Protein 4G6X (pdb70)

Sequence (126 aa):
NARIHLTNVFVDDQAKAESFYTGKLGFLVKADVPVGADRWLTVVSPEAPDGTQLLLEPSSHAAVTPFKEALVADGIPAASSFAVDDIAAEYERLSALGVRFTQEPTDGPVVTAILDDTCGNLIQLQI

B-factor: mean 39.87, std 13.48, range [23.15, 117.39]

InterPro domains:
  IPR004360 Glyoxalase/fosfomycin resistance/dioxygenase domain [PF00903] (2-124)
  IPR029068 Glyoxalase/Bleomycin resistance protein/Dihydroxybiphenyl dioxygenase [G3DSA:3.10.180.10] (1-131)
  IPR029068 Glyoxalase/Bleomycin resistance protein/Dihydroxybiphenyl dioxygenase [SSF54593] (1-127)
  IPR037523 Vicinal oxygen chelate (VOC), core domain [PS51819] (2-127)

Solvent-accessible surface area: 7557 Å² total

Radius of gyration: 14.69 Å; Cα contacts (8 Å, |Δi|>4): 240; chains: 1; bounding box: 43×33×41 Å

Secondary structure (DSSP, 8-state):
-----EEEEEES-HHHHHHHHHHTT--EEEEEEEETTEEEEEEE-TT-TTS-EEEEEE--STTHHHHHHHHHHTT--SEE---S-HHHHHHHHHHTTPPEEEEEE-----EEEEE-SSS-EEE---

Nearest PDB structures (foldseek):
  4g6x-assembly1_A-2  TM=1.002E+00  e=5.999E-27  Catenulispora acidiphila DSM 44928
  5umq-assembly1_A  TM=7.995E-01  e=9.282E-10  Streptomyces sp. CB03234
  5uhj-assembly2_B-3  TM=8.016E-01  e=1.756E-09  Streptomyces sp. CB03234
  6qh4-assembly1_C  TM=3.687E-01  e=5.706E-05  Homo sapiens
  6qh4-assembly1_A  TM=3.672E-01  e=2.176E-04  Homo sapiens

Organism: Catenulispora acidiphila (strain DSM 44928 / JCM 14897 / NBRC 102108 / NRRL B-24433 / ID139908) (NCBI:txid479433)

CATH classification: 3.10.180.10

Structure (mmCIF, N/CA/C/O backbone):
data_4G6X
#
_entry.id   4G6X
#
_cell.length_a   61.969
_cell.length_b   61.969
_cell.length_c   77.842
_cell.angle_alpha   90.00
_cell.angle_beta   90.00
_cell.angle_gamma   90.00
#
_symmetry.space_group_name_H-M   'P 43 2 2'
#
loop_
_entity.id
_entity.type
_entity.pdbx_description
1 polymer 'Glyoxalase/bleomycin resistance protein/dioxygenase'
2 non-polymer GLYCEROL
3 water water
#
loop_
_atom_site.group_PDB
_atom_site.id
_atom_site.type_symbol
_atom_site.label_atom_id
_atom_site.label_alt_id
_atom_site.label_comp_id
_atom_site.label_asym_id
_atom_site.label_entity_id
_atom_site.label_seq_id
_atom_site.pdbx_PDB_ins_code
_atom_site.Cartn_x
_atom_site.Cartn_y
_atom_site.Cartn_z
_atom_site.occupancy
_atom_site.B_iso_or_equiv
_atom_site.auth_seq_id
_atom_site.auth_comp_id
_atom_site.auth_asym_id
_atom_site.auth_atom_id
_atom_site.pdbx_PDB_model_num
ATOM 1 N N . ASN A 1 23 ? 15.810 71.166 0.258 1.00 80.26 -1 ASN A N 1
ATOM 2 C CA . ASN A 1 23 ? 14.967 69.916 0.350 1.00 84.44 -1 ASN A CA 1
ATOM 3 C C . ASN A 1 23 ? 15.617 68.634 -0.245 1.00 73.54 -1 ASN A C 1
ATOM 4 O O . ASN A 1 23 ? 15.415 67.528 0.284 1.00 78.81 -1 ASN A O 1
ATOM 9 N N . ALA A 1 24 ? 16.357 68.800 -1.352 1.00 63.27 0 ALA A N 1
ATOM 10 C CA . ALA A 1 24 ? 17.004 67.676 -2.079 1.00 63.91 0 ALA A CA 1
ATOM 11 C C . ALA A 1 24 ? 17.919 66.886 -1.175 1.00 52.19 0 ALA A C 1
ATOM 12 O O . ALA A 1 24 ? 18.514 67.413 -0.244 1.00 50.21 0 ALA A O 1
ATOM 22 N N . ARG A 1 26 ? 21.243 65.108 0.058 1.00 39.23 2 ARG A N 1
ATOM 23 C CA . ARG A 1 26 ? 22.653 65.473 0.051 1.00 36.90 2 ARG A CA 1
ATOM 24 C C . ARG A 1 26 ? 23.542 64.264 0.251 1.00 33.68 2 ARG A C 1
ATOM 25 O O . ARG A 1 26 ? 23.215 63.385 1.020 1.00 34.73 2 ARG A O 1
ATOM 33 N N . ILE A 1 27 ? 24.674 64.277 -0.426 1.00 30.47 3 ILE A N 1
ATOM 34 C CA . ILE A 1 27 ? 25.724 63.264 -0.278 1.00 30.62 3 ILE A CA 1
ATOM 35 C C . ILE A 1 27 ? 26.674 63.638 0.866 1.00 32.91 3 ILE A C 1
ATOM 36 O O 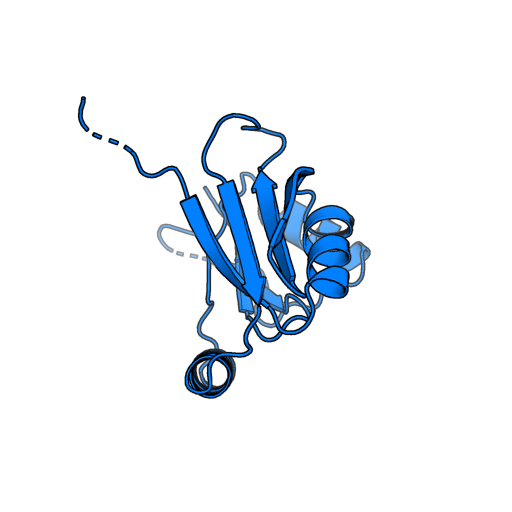. ILE A 1 27 ? 27.781 64.175 0.677 1.00 40.77 3 ILE A O 1
ATOM 41 N N . HIS A 1 28 ? 26.244 63.341 2.073 1.00 31.27 4 HIS A N 1
ATOM 42 C CA . HIS A 1 28 ? 26.849 63.843 3.299 1.00 33.04 4 HIS A CA 1
ATOM 43 C C . HIS A 1 28 ? 27.762 62.809 3.939 1.00 32.86 4 HIS A C 1
ATOM 44 O O . HIS A 1 28 ? 28.548 63.146 4.845 1.00 31.62 4 HIS A O 1
ATOM 51 N N . LEU A 1 29 ? 27.620 61.544 3.543 1.00 32.03 5 LEU A N 1
ATOM 52 C CA . LEU A 1 29 ? 28.352 60.479 4.186 1.00 31.08 5 LEU A CA 1
ATOM 53 C C . LEU A 1 29 ? 28.846 59.360 3.251 1.00 30.97 5 LEU A C 1
ATOM 54 O O . LEU A 1 29 ? 28.137 58.922 2.328 1.00 29.90 5 LEU A O 1
ATOM 59 N N . THR A 1 30 ? 30.048 58.900 3.526 1.00 29.89 6 THR A N 1
ATOM 60 C CA . THR A 1 30 ? 30.590 57.711 2.857 1.00 29.09 6 THR A CA 1
ATOM 61 C C . THR A 1 30 ? 31.246 56.870 3.928 1.00 29.62 6 THR A C 1
ATOM 62 O O . THR A 1 30 ? 31.313 57.289 5.080 1.00 29.56 6 THR A O 1
ATOM 66 N N . ASN A 1 31 ? 31.586 55.625 3.591 1.00 28.53 7 ASN A N 1
ATOM 67 C CA . ASN A 1 31 ? 32.079 54.687 4.620 1.00 32.15 7 ASN A CA 1
ATOM 68 C C . ASN A 1 31 ? 33.195 53.815 4.140 1.00 28.56 7 ASN A C 1
ATOM 69 O O . ASN A 1 31 ? 33.292 53.511 2.934 1.00 29.19 7 ASN A O 1
ATOM 74 N N . VAL A 1 32 ? 34.066 53.447 5.063 1.00 27.12 8 VAL A N 1
ATOM 75 C CA . VAL A 1 32 ? 34.988 52.335 4.854 1.00 25.92 8 VAL A CA 1
ATOM 76 C C . VAL A 1 32 ? 34.811 51.385 6.043 1.00 26.42 8 VAL A C 1
ATOM 77 O O . VAL A 1 32 ? 34.609 51.807 7.202 1.00 26.62 8 VAL A O 1
ATOM 81 N N . PHE A 1 33 ? 34.882 50.066 5.757 1.00 26.47 9 PHE A N 1
ATOM 82 C CA . PHE A 1 33 ? 34.838 49.066 6.772 1.00 24.84 9 PHE A CA 1
ATOM 83 C C . PHE A 1 33 ? 36.218 48.757 7.271 1.00 25.01 9 PHE A C 1
ATOM 84 O O . PHE A 1 33 ? 37.072 48.325 6.487 1.00 26.52 9 PHE A O 1
ATOM 92 N N . VAL A 1 34 ? 36.433 48.999 8.554 1.00 25.84 10 VAL A N 1
ATOM 93 C CA . VAL A 1 34 ? 37.773 48.826 9.163 1.00 24.75 10 VAL A CA 1
ATOM 94 C C . VAL A 1 34 ? 37.743 47.658 10.129 1.00 27.22 10 VAL A C 1
ATOM 95 O O . VAL A 1 34 ? 36.759 47.393 10.829 1.00 27.38 10 VAL A O 1
ATOM 99 N N . ASP A 1 35 ? 38.857 46.953 10.202 1.00 24.98 11 ASP A N 1
ATOM 100 C CA . ASP A 1 35 ? 38.942 45.855 11.139 1.00 28.59 11 ASP A CA 1
ATOM 101 C C . ASP A 1 35 ? 38.946 46.261 12.626 1.00 29.57 11 ASP A C 1
ATOM 102 O O . ASP A 1 35 ? 38.318 45.588 13.450 1.00 29.00 11 ASP A O 1
ATOM 107 N N . ASP A 1 36 ? 39.564 47.400 12.970 1.00 26.58 12 ASP A N 1
ATOM 108 C CA . ASP A 1 36 ? 39.781 47.816 14.356 1.00 26.54 12 ASP A CA 1
ATOM 109 C C . ASP A 1 36 ? 39.638 49.333 14.337 1.00 28.64 12 ASP A C 1
ATOM 110 O O . ASP A 1 36 ? 40.429 50.016 13.677 1.00 27.35 12 ASP A O 1
ATOM 115 N N . GLN A 1 37 ? 38.588 49.851 14.980 1.00 25.61 13 GLN A N 1
ATOM 116 C CA . GLN A 1 37 ? 38.369 51.331 14.926 1.00 25.10 13 GLN A CA 1
ATOM 117 C C . GLN A 1 37 ? 39.454 52.162 15.561 1.00 28.64 13 GLN A C 1
ATOM 118 O O . GLN A 1 37 ? 39.604 53.299 15.119 1.00 29.80 13 GLN A O 1
ATOM 124 N N . ALA A 1 38 ? 40.091 51.695 16.630 1.00 28.54 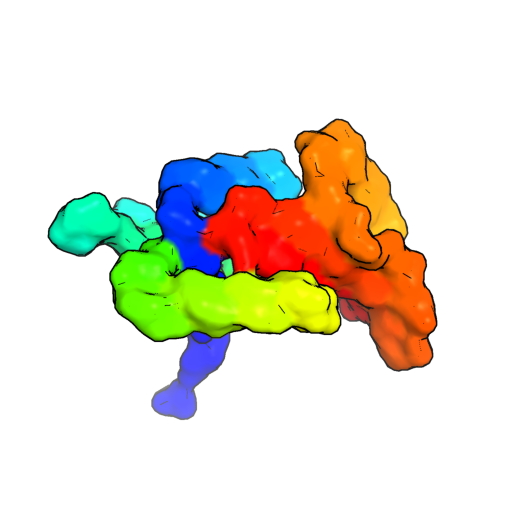14 ALA A N 1
ATOM 125 C CA . ALA A 1 38 ? 41.197 52.443 17.223 1.00 28.99 14 ALA A CA 1
ATOM 126 C C . ALA A 1 38 ? 42.373 52.546 16.273 1.00 29.00 14 ALA A C 1
ATOM 127 O O . ALA A 1 38 ? 43.001 53.604 16.117 1.00 27.87 14 ALA A O 1
ATOM 129 N N . LYS A 1 39 ? 42.741 51.430 15.635 1.00 29.66 15 LYS A N 1
ATOM 130 C CA . LYS A 1 39 ? 43.763 51.491 14.598 1.00 29.20 15 LYS A CA 1
ATOM 131 C C . LYS A 1 39 ? 43.379 52.463 13.468 1.00 30.26 15 LYS A C 1
ATOM 132 O O . LYS A 1 39 ? 44.206 53.285 12.988 1.00 28.16 15 LYS A O 1
ATOM 138 N N . ALA A 1 40 ? 42.116 52.390 13.046 1.00 27.04 16 ALA A N 1
ATOM 139 C CA . ALA A 1 40 ? 41.655 53.230 11.952 1.00 30.52 16 ALA A CA 1
ATOM 140 C C . ALA A 1 40 ? 41.716 54.717 12.337 1.00 27.20 16 ALA A C 1
ATOM 141 O O . ALA A 1 40 ? 42.145 55.539 11.500 1.00 26.37 16 ALA A O 1
ATOM 143 N N . GLU A 1 41 ? 41.276 55.031 13.549 1.00 29.32 17 GLU A N 1
ATOM 144 C CA . GLU A 1 41 ? 41.353 56.434 13.998 1.00 27.36 17 GLU A CA 1
ATOM 145 C C . GLU A 1 41 ? 42.792 56.946 13.895 1.00 29.97 17 GLU A C 1
ATOM 146 O O . GLU A 1 41 ? 43.049 58.037 13.352 1.00 32.36 17 GLU A O 1
ATOM 152 N N . SER A 1 42 ? 43.706 56.150 14.438 1.00 28.07 18 SER A N 1
ATOM 153 C CA . SER A 1 42 ? 45.144 56.472 14.431 1.00 33.20 18 SER A CA 1
ATOM 154 C C . SER A 1 42 ? 45.684 56.660 13.019 1.00 32.03 18 SER A C 1
ATOM 155 O O . SER A 1 42 ? 46.483 57.548 12.768 1.00 31.04 18 SER A O 1
ATOM 158 N N . PHE A 1 43 ? 45.354 55.752 12.099 1.00 28.29 19 PHE A N 1
ATOM 159 C CA . PHE A 1 43 ? 45.821 55.840 10.726 1.00 27.60 19 PHE A CA 1
ATOM 160 C C . PHE A 1 43 ? 45.223 56.985 9.894 1.00 27.45 19 PHE A C 1
ATOM 161 O O . PHE A 1 43 ? 45.925 57.742 9.227 1.00 30.70 19 PHE A O 1
ATOM 169 N N . TYR A 1 44 ? 43.895 57.106 9.954 1.00 26.81 20 TYR A N 1
ATOM 170 C CA . TYR A 1 44 ? 43.197 58.044 9.114 1.00 25.99 20 TYR A CA 1
ATOM 171 C C . TYR A 1 44 ? 43.477 59.460 9.559 1.00 29.37 20 TYR A C 1
ATOM 172 O O . TYR A 1 44 ? 43.563 60.315 8.708 1.00 30.89 20 TYR A O 1
ATOM 181 N N . THR A 1 45 ? 43.585 59.675 10.862 1.00 30.34 21 THR A N 1
ATOM 182 C CA . THR A 1 45 ? 43.957 61.002 11.387 1.00 32.51 21 THR A CA 1
ATOM 183 C C . THR A 1 45 ? 45.458 61.239 11.411 1.00 38.95 21 THR A C 1
ATOM 184 O O . THR A 1 45 ? 45.935 62.271 10.901 1.00 41.65 21 THR A O 1
ATOM 188 N N . GLY A 1 46 ? 46.218 60.286 11.943 1.00 36.12 22 GLY A N 1
ATOM 189 C CA . GLY A 1 46 ? 47.650 60.473 12.153 1.00 40.28 22 GLY A CA 1
ATOM 190 C C . GLY A 1 46 ? 48.505 60.460 10.913 1.00 37.08 22 GLY A C 1
ATOM 191 O O . GLY A 1 46 ? 49.528 61.180 10.805 1.00 40.15 22 GLY A O 1
ATOM 192 N N . LYS A 1 47 ? 48.126 59.641 9.956 1.00 32.59 23 LYS A N 1
ATOM 193 C CA . LYS A 1 47 ? 48.848 59.516 8.688 1.00 33.41 23 LYS A CA 1
ATOM 194 C C . LYS A 1 47 ? 48.157 60.296 7.579 1.00 36.99 23 LYS A C 1
ATOM 195 O O . LYS A 1 47 ? 48.739 61.243 7.034 1.00 37.90 23 LYS A O 1
ATOM 201 N N . LEU A 1 48 ? 46.890 60.000 7.292 1.00 31.69 24 LEU A N 1
ATOM 202 C CA . LEU A 1 48 ? 46.222 60.580 6.150 1.00 31.33 24 LEU A CA 1
ATOM 203 C C . LEU A 1 48 ? 45.832 62.062 6.355 1.00 32.34 24 LEU A C 1
ATOM 204 O O . LEU A 1 48 ? 45.617 62.779 5.381 1.00 37.73 24 LEU A O 1
ATOM 209 N N . GLY A 1 49 ? 45.737 62.497 7.599 1.00 33.27 25 GLY A N 1
ATOM 210 C CA . GLY A 1 49 ? 45.444 63.892 7.918 1.00 35.54 25 GLY A CA 1
ATOM 211 C C . GLY A 1 49 ? 43.992 64.293 8.078 1.00 32.95 25 GLY A C 1
ATOM 212 O O . GLY A 1 49 ? 43.669 65.504 8.199 1.00 31.97 25 GLY A O 1
ATOM 213 N N . PHE A 1 50 ? 43.088 63.329 8.062 1.00 31.26 26 PHE A N 1
ATOM 214 C CA . PHE A 1 50 ? 41.715 63.621 8.442 1.00 30.16 26 PHE A CA 1
ATOM 215 C C . PHE A 1 50 ? 41.564 64.046 9.912 1.00 30.47 26 PHE A C 1
ATOM 216 O O . PHE A 1 50 ? 42.409 63.772 10.768 1.00 33.35 26 PHE A O 1
ATOM 224 N N . LEU A 1 51 ? 40.487 64.762 10.185 1.00 29.92 27 LEU A N 1
ATOM 225 C CA . LEU A 1 51 ? 40.165 65.211 11.540 1.00 33.00 27 LEU A CA 1
ATOM 226 C C . LEU A 1 51 ? 38.955 64.449 12.053 1.00 30.65 27 LEU A C 1
ATOM 227 O O . LEU A 1 51 ? 37.978 64.233 11.303 1.00 31.88 27 LEU A O 1
ATOM 232 N N . VAL A 1 52 ? 38.960 64.117 13.336 1.00 32.09 28 VAL A N 1
ATOM 233 C CA . VAL A 1 52 ? 37.739 63.486 13.915 1.00 32.55 28 VAL A CA 1
ATOM 234 C C . VAL A 1 52 ? 36.581 64.495 13.952 1.00 30.56 28 VAL A C 1
ATOM 235 O O . VAL A 1 52 ? 36.779 65.663 14.334 1.00 31.35 28 VAL A O 1
ATOM 239 N N . LYS A 1 53 ? 35.415 64.105 13.440 1.00 30.45 29 LYS A N 1
ATOM 240 C CA . LYS A 1 53 ? 34.229 64.922 13.431 1.00 31.75 29 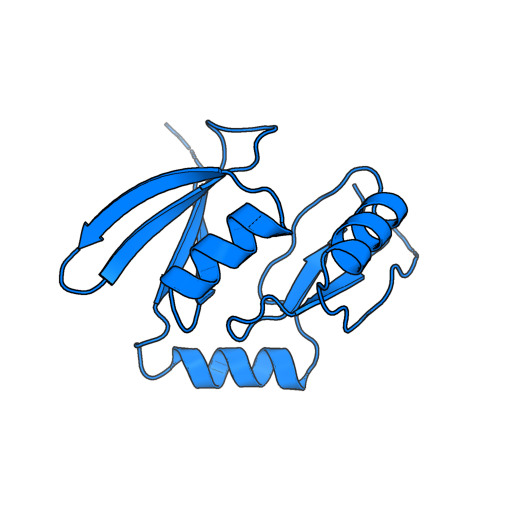LYS A CA 1
ATOM 241 C C . LYS A 1 53 ? 33.271 64.473 14.523 1.00 33.46 29 LYS A C 1
ATOM 242 O O . LYS A 1 53 ? 32.876 65.236 15.368 1.00 34.59 29 LYS A O 1
ATOM 248 N N . ALA A 1 54 ? 32.924 63.209 14.532 1.00 30.99 30 ALA A N 1
ATOM 249 C CA . ALA A 1 54 ? 32.082 62.661 15.556 1.00 27.72 30 ALA A CA 1
ATOM 250 C C . ALA A 1 54 ? 32.702 61.331 16.074 1.00 27.44 30 ALA A C 1
ATOM 251 O O . ALA A 1 54 ? 33.193 60.481 15.289 1.00 30.67 30 ALA A O 1
ATOM 253 N N . ASP A 1 55 ? 32.628 61.182 17.390 1.00 29.01 31 ASP A N 1
ATOM 254 C CA . ASP A 1 55 ? 33.001 59.932 18.062 1.00 28.35 31 ASP A CA 1
ATOM 255 C C . ASP A 1 55 ? 32.046 59.680 19.192 1.00 31.03 31 ASP A C 1
ATOM 256 O O . ASP A 1 55 ? 32.134 60.307 20.235 1.00 30.74 31 ASP A O 1
ATOM 261 N N . VAL A 1 56 ? 31.082 58.765 18.986 1.00 30.94 32 VAL A N 1
ATOM 262 C CA . VAL A 1 56 ? 29.990 58.583 19.917 1.00 38.11 32 VAL A CA 1
ATOM 263 C C . VAL A 1 56 ? 29.837 57.093 20.170 1.00 34.32 32 VAL A C 1
ATOM 264 O O . VAL A 1 56 ? 29.866 56.324 19.228 1.00 35.43 32 VAL A O 1
ATOM 268 N N . PRO A 1 57 ? 29.660 56.678 21.421 1.00 38.87 33 PRO A N 1
ATOM 269 C CA . PRO A 1 57 ? 29.526 55.221 21.604 1.00 45.69 33 PRO A CA 1
ATOM 270 C C . PRO A 1 57 ? 28.175 54.733 21.155 1.00 47.32 33 PRO A C 1
ATOM 271 O O . PRO A 1 57 ? 27.176 55.425 21.304 1.00 49.40 33 PRO A O 1
ATOM 275 N N . VAL A 1 58 ? 28.161 53.567 20.534 1.00 50.76 34 VAL A N 1
ATOM 276 C CA . VAL A 1 58 ? 26.893 52.956 20.212 1.00 61.32 34 VAL A CA 1
ATOM 277 C C . VAL A 1 58 ? 27.118 51.444 20.388 1.00 54.63 34 VAL A C 1
ATOM 278 O O . VAL A 1 58 ? 27.909 50.788 19.657 1.00 54.59 34 VAL A O 1
ATOM 282 N N . GLY A 1 59 ? 26.495 50.951 21.458 1.00 57.70 35 GLY A N 1
ATOM 283 C CA . GLY A 1 59 ? 26.878 49.685 22.097 1.00 60.78 35 GLY A CA 1
ATOM 284 C C . GLY A 1 59 ? 28.381 49.571 22.296 1.00 58.35 35 GLY A C 1
ATOM 285 O O . GLY A 1 59 ? 29.009 50.478 22.839 1.00 64.56 35 GLY A O 1
ATOM 286 N N . ALA A 1 60 ? 28.969 48.480 21.814 1.00 55.90 36 ALA A N 1
ATOM 287 C CA . ALA A 1 60 ? 30.390 48.179 22.064 1.00 53.50 36 ALA A CA 1
ATOM 288 C C . ALA A 1 60 ? 31.294 48.816 21.036 1.00 48.89 36 ALA A C 1
ATOM 289 O O . ALA A 1 60 ? 32.528 48.766 21.175 1.00 50.76 36 ALA A O 1
ATOM 291 N N . ASP A 1 61 ? 30.699 49.388 19.989 1.00 44.20 37 ASP A N 1
ATOM 292 C CA . ASP A 1 61 ? 31.508 50.095 18.985 1.00 43.79 37 ASP A CA 1
ATOM 293 C C . ASP A 1 61 ? 31.157 51.587 19.042 1.00 40.04 37 ASP A C 1
ATOM 294 O O . ASP A 1 61 ? 30.434 52.061 19.941 1.00 44.94 37 ASP A O 1
ATOM 299 N N . ARG A 1 62 ? 31.769 52.300 18.116 1.00 42.43 38 ARG A N 1
ATOM 300 C CA . ARG A 1 62 ? 31.580 53.704 18.001 1.00 35.05 38 ARG A CA 1
ATOM 301 C C . ARG A 1 62 ? 31.026 54.081 16.683 1.00 32.39 38 ARG A C 1
ATOM 302 O O . ARG A 1 62 ? 31.393 53.521 15.645 1.00 31.59 38 ARG A O 1
ATOM 310 N N . TRP A 1 63 ? 30.233 55.176 16.696 1.00 28.77 39 TRP A N 1
ATOM 311 C CA . TRP A 1 63 ? 30.000 55.933 15.499 1.00 28.97 39 TRP A CA 1
ATOM 312 C C . TRP A 1 63 ? 31.134 56.898 15.413 1.00 31.09 39 TRP A C 1
ATOM 313 O O . TRP A 1 63 ? 31.223 57.796 16.207 1.00 33.37 39 TRP A O 1
ATOM 324 N N . LEU A 1 64 ? 32.016 56.670 14.452 1.00 27.64 40 LEU A N 1
ATOM 325 C CA . LEU A 1 64 ? 33.250 57.440 14.298 1.00 28.10 40 LEU A CA 1
ATOM 326 C C . LEU A 1 64 ? 33.352 57.962 12.884 1.00 27.60 40 LEU A C 1
ATOM 327 O O . LEU A 1 64 ? 33.510 57.164 11.909 1.00 29.01 40 LEU A O 1
ATOM 332 N N . THR A 1 65 ? 33.304 59.290 12.725 1.00 27.24 41 THR A N 1
ATOM 333 C CA . THR A 1 65 ? 33.464 59.853 11.424 1.00 25.64 41 THR A CA 1
ATOM 334 C C . THR A 1 65 ? 34.644 60.808 11.445 1.00 26.79 41 THR A C 1
ATOM 335 O O . THR A 1 65 ? 34.948 61.399 12.471 1.00 30.08 41 THR A O 1
ATOM 339 N N . VAL A 1 66 ? 35.249 60.957 10.276 1.00 27.15 42 VAL A N 1
ATOM 340 C CA . VAL A 1 66 ? 36.293 61.967 10.041 1.00 29.32 42 VAL A CA 1
ATOM 341 C C . VAL A 1 66 ? 35.974 62.863 8.845 1.00 28.90 42 VAL A C 1
ATOM 342 O O . VAL A 1 66 ? 35.133 62.560 8.007 1.00 29.69 42 VAL A O 1
ATOM 346 N N . VAL A 1 67 ? 36.639 64.027 8.766 1.00 30.58 43 VAL A N 1
ATOM 347 C CA . VAL A 1 67 ? 36.414 64.965 7.691 1.00 30.35 43 VAL A CA 1
ATOM 348 C C . VAL A 1 67 ? 37.772 65.481 7.228 1.00 31.36 43 VAL A C 1
ATOM 349 O O . VAL A 1 67 ? 38.765 65.390 7.977 1.00 31.21 43 VAL A O 1
ATOM 353 N N . SER A 1 68 ? 37.809 65.994 6.008 1.00 32.87 44 SER A N 1
ATOM 354 C CA . SER A 1 68 ? 39.006 66.662 5.488 1.00 35.03 44 SER A CA 1
ATOM 355 C C . SER A 1 68 ? 39.145 68.017 6.177 1.00 37.06 44 SER A C 1
ATOM 356 O O . SER A 1 68 ? 38.140 68.706 6.412 1.00 40.93 44 SER A O 1
ATOM 359 N N . PRO A 1 69 ? 40.387 68.400 6.512 1.00 40.12 45 PRO A N 1
ATOM 360 C CA . PRO A 1 69 ? 40.604 69.745 7.076 1.00 49.76 45 PRO A CA 1
ATOM 361 C C . PRO A 1 69 ? 40.159 70.836 6.118 1.00 48.83 45 PRO A C 1
ATOM 362 O O . PRO A 1 69 ? 39.721 71.899 6.557 1.00 53.01 45 PRO A O 1
ATOM 366 N N . GLU A 1 70 ? 40.254 70.581 4.817 1.00 52.00 46 GLU A N 1
ATOM 367 C CA . GLU A 1 70 ? 39.821 71.588 3.809 1.00 57.52 46 GLU A CA 1
ATOM 368 C C . GLU A 1 70 ? 38.303 71.798 3.866 1.00 54.42 46 GLU A C 1
ATOM 369 O O . GLU A 1 70 ? 37.798 72.863 3.468 1.00 51.96 46 GLU A O 1
ATOM 375 N N . ALA A 1 71 ? 37.566 70.784 4.346 1.00 43.32 47 ALA A N 1
ATOM 376 C CA . ALA A 1 71 ? 36.101 70.821 4.362 1.00 40.86 47 ALA A CA 1
ATOM 377 C C . ALA A 1 71 ? 35.484 70.207 5.620 1.00 40.87 47 ALA A C 1
ATOM 378 O O . ALA A 1 71 ? 34.844 69.148 5.533 1.00 36.85 47 ALA A O 1
ATOM 380 N N . PRO A 1 72 ? 35.677 70.846 6.778 1.00 41.19 48 PRO A N 1
ATOM 381 C CA . PRO A 1 72 ? 35.223 70.294 8.055 1.00 42.08 48 PRO A CA 1
ATOM 382 C C . PRO A 1 72 ? 33.724 70.160 8.188 1.00 43.24 48 PRO A C 1
ATOM 383 O O . PRO A 1 72 ? 33.259 69.327 8.952 1.00 40.98 48 PRO A O 1
ATOM 387 N N . ASP A 1 73 ? 32.951 70.933 7.429 1.00 38.51 49 ASP A N 1
ATOM 388 C CA . ASP A 1 73 ? 31.517 70.814 7.475 1.00 43.12 49 ASP A CA 1
ATOM 389 C C . ASP A 1 73 ? 31.004 70.135 6.228 1.00 45.35 49 ASP A C 1
ATOM 390 O O . ASP A 1 73 ? 29.813 70.174 5.967 1.00 43.95 49 ASP A O 1
ATOM 395 N N . GLY A 1 74 ? 31.879 69.465 5.466 1.00 42.40 50 GLY A N 1
ATOM 396 C CA . GLY A 1 74 ? 31.454 68.774 4.263 1.00 41.20 50 GLY A CA 1
ATOM 397 C C . GLY A 1 74 ? 31.209 67.291 4.535 1.00 36.37 50 GLY A C 1
ATOM 398 O O . GLY A 1 74 ? 30.824 66.915 5.628 1.00 34.92 50 GLY A O 1
ATOM 399 N N . THR A 1 75 ? 31.439 66.473 3.516 1.00 35.89 51 THR A N 1
ATOM 400 C CA . THR A 1 75 ? 3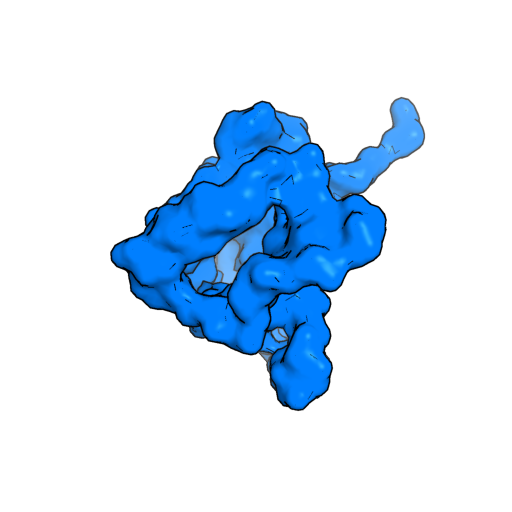1.133 65.060 3.570 1.00 33.32 51 THR A CA 1
ATOM 401 C C . THR A 1 75 ? 31.974 64.430 4.642 1.00 32.47 51 THR A C 1
ATOM 402 O O . THR A 1 75 ? 33.129 64.814 4.812 1.00 30.05 51 THR A O 1
ATOM 406 N N . GLN A 1 76 ? 31.376 63.497 5.376 1.00 29.75 52 GLN A N 1
ATOM 407 C CA . GLN A 1 76 ? 32.037 62.769 6.447 1.00 29.26 52 GLN A CA 1
ATOM 408 C C . GLN A 1 76 ? 32.326 61.331 5.997 1.00 28.22 52 GLN A C 1
ATOM 409 O O . GLN A 1 76 ? 31.612 60.807 5.157 1.00 29.37 52 GLN A O 1
ATOM 415 N N . LEU A 1 77 ? 33.439 60.786 6.466 1.00 27.77 53 LEU A N 1
ATOM 416 C CA . LEU A 1 77 ? 33.809 59.385 6.257 1.00 26.48 53 LEU A CA 1
ATOM 417 C C . LEU A 1 77 ? 33.616 58.634 7.563 1.00 25.13 53 LEU A C 1
ATOM 418 O O . LEU A 1 77 ? 34.277 58.880 8.597 1.00 25.44 53 LEU A O 1
ATOM 423 N N . LEU A 1 78 ? 32.780 57.577 7.501 1.00 27.05 54 LEU A N 1
ATOM 424 C CA . LEU A 1 78 ? 32.478 56.740 8.638 1.00 25.66 54 LEU A CA 1
ATOM 425 C C . LEU A 1 78 ? 33.460 55.575 8.618 1.00 25.12 54 LEU A C 1
ATOM 426 O O . LEU A 1 78 ? 33.610 54.965 7.564 1.00 25.80 54 LEU A O 1
ATOM 431 N N . LEU A 1 79 ? 34.148 55.372 9.729 1.00 24.74 55 LEU A N 1
ATOM 432 C CA . LEU A 1 79 ? 35.118 54.298 9.898 1.00 24.49 55 LEU A CA 1
ATOM 433 C C . LEU A 1 79 ? 34.405 53.205 10.654 1.00 27.97 55 LEU A C 1
ATOM 434 O O . LEU A 1 79 ? 34.360 53.205 11.878 1.00 30.58 55 LEU A O 1
ATOM 439 N N . GLU A 1 80 ? 33.730 52.319 9.922 1.00 27.03 56 GLU A N 1
ATOM 440 C CA . GLU A 1 80 ? 32.803 51.414 10.623 1.00 26.22 56 GLU A CA 1
ATOM 441 C C . GLU A 1 80 ? 33.298 49.999 10.788 1.00 27.26 56 GLU A C 1
ATOM 442 O O . GLU A 1 80 ? 34.126 49.559 9.990 1.00 26.49 56 GLU A O 1
ATOM 448 N N . PRO A 1 81 ? 32.835 49.324 11.850 1.00 29.28 57 PRO A N 1
ATOM 449 C CA . PRO A 1 81 ? 33.333 47.978 12.130 1.00 29.94 57 PRO A CA 1
ATOM 450 C C . PRO A 1 81 ? 33.017 46.992 11.022 1.00 28.60 57 PRO A C 1
ATOM 451 O O . PRO A 1 81 ? 32.049 47.148 10.256 1.00 30.58 57 PRO A O 1
ATOM 455 N N . SER A 1 82 ? 33.832 45.948 10.951 1.00 28.71 58 SER A N 1
ATOM 456 C CA . SER A 1 82 ? 33.703 44.881 9.931 1.00 27.82 58 SER A CA 1
ATOM 457 C C . SER A 1 82 ? 33.158 43.599 10.532 1.00 33.02 58 SER A C 1
ATOM 458 O O . SER A 1 82 ? 33.514 42.539 10.058 1.00 32.15 58 SER A O 1
ATOM 461 N N . SER A 1 83 ? 32.294 43.684 11.533 1.00 32.00 59 SER A N 1
ATOM 462 C CA . SER A 1 83 ? 31.888 42.491 12.279 1.00 35.24 59 SER A CA 1
ATOM 463 C C . SER A 1 83 ? 30.791 41.723 11.586 1.00 35.05 59 SER A C 1
ATOM 464 O O . SER A 1 83 ? 30.681 40.510 11.842 1.00 34.14 59 SER A O 1
ATOM 467 N N . HIS A 1 84 ? 30.027 42.335 10.691 1.00 33.99 60 HIS A N 1
ATOM 468 C CA . HIS A 1 84 ? 29.041 41.592 9.917 1.00 32.14 60 HIS A CA 1
ATOM 469 C C . HIS A 1 84 ? 29.689 40.525 9.098 1.00 31.82 60 HIS A C 1
ATOM 470 O O . HIS A 1 84 ? 30.683 40.770 8.473 1.00 28.80 60 HIS A O 1
ATOM 477 N N . ALA A 1 85 ? 29.131 39.319 9.089 1.00 29.32 61 ALA A N 1
ATOM 478 C CA . ALA A 1 85 ? 29.789 38.144 8.469 1.00 31.96 61 ALA A CA 1
ATOM 479 C C . ALA A 1 85 ? 30.164 38.288 6.997 1.00 33.01 61 ALA A C 1
ATOM 480 O O . ALA A 1 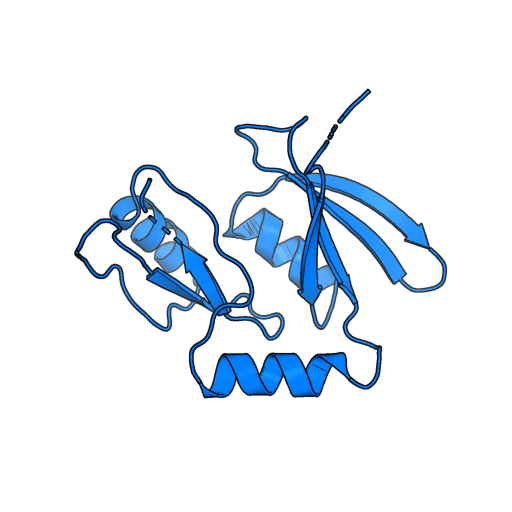85 ? 31.161 37.738 6.547 1.00 33.94 61 ALA A O 1
ATOM 482 N N . ALA A 1 86 ? 29.431 39.121 6.250 1.00 31.88 62 ALA A N 1
ATOM 483 C CA . ALA A 1 86 ? 29.721 39.293 4.831 1.00 30.68 62 ALA A CA 1
ATOM 484 C C . ALA A 1 86 ? 30.814 40.306 4.482 1.00 27.79 62 ALA A C 1
ATOM 485 O O . ALA A 1 86 ? 31.323 40.313 3.377 1.00 28.55 62 ALA A O 1
ATOM 487 N N . VAL A 1 87 ? 31.187 41.105 5.462 1.00 28.86 63 VAL A N 1
ATOM 488 C CA . VAL A 1 87 ? 32.114 42.218 5.238 1.00 24.80 63 VAL A CA 1
ATOM 489 C C . VAL A 1 87 ? 33.548 41.778 4.952 1.00 25.22 63 VAL A C 1
ATOM 490 O O . VAL A 1 87 ? 34.098 42.133 3.920 1.00 27.71 63 VAL A O 1
ATOM 494 N N . THR A 1 88 ? 34.134 41.022 5.848 1.00 25.50 64 THR A N 1
ATOM 495 C CA . THR A 1 88 ? 35.568 40.721 5.658 1.00 27.72 64 THR A CA 1
ATOM 496 C C . THR A 1 88 ? 35.828 39.922 4.356 1.00 28.83 64 THR A C 1
ATOM 497 O O . THR A 1 88 ? 36.766 40.175 3.632 1.00 28.78 64 THR A O 1
ATOM 501 N N . PRO A 1 89 ? 34.961 38.935 4.034 1.00 29.39 65 PRO A N 1
ATOM 502 C CA . PRO A 1 89 ? 35.156 38.250 2.742 1.00 31.54 65 PRO A CA 1
ATOM 503 C C . PRO A 1 89 ? 35.139 39.160 1.528 1.00 29.77 65 PRO A C 1
ATOM 504 O O . PRO A 1 89 ? 35.925 38.992 0.592 1.00 27.39 65 PRO A O 1
ATOM 508 N N . PHE A 1 90 ? 34.252 40.149 1.557 1.00 28.86 66 PHE A N 1
ATOM 509 C CA . PHE A 1 90 ? 34.169 41.159 0.513 1.00 28.40 66 PHE A CA 1
ATOM 510 C C . PHE A 1 90 ? 35.445 42.009 0.446 1.00 28.39 66 PHE A C 1
ATOM 511 O O . PHE A 1 90 ? 36.062 42.139 -0.611 1.00 28.84 66 PHE A O 1
ATOM 519 N N . LYS A 1 91 ? 35.892 42.506 1.589 1.00 25.34 67 LYS A N 1
ATOM 520 C CA . LYS A 1 91 ? 37.129 43.286 1.650 1.00 26.52 67 LYS A CA 1
ATOM 521 C C . LYS A 1 91 ? 38.287 42.496 1.112 1.00 27.47 67 LYS A C 1
ATOM 522 O O . LYS A 1 91 ? 39.079 42.996 0.331 1.00 29.97 67 LYS A O 1
ATOM 528 N N . GLU A 1 92 ? 38.377 41.265 1.542 1.00 28.04 68 GLU A N 1
ATOM 529 C CA . GLU A 1 92 ? 39.502 40.418 1.105 1.00 30.26 68 GLU A CA 1
ATOM 530 C C . GLU A 1 92 ? 39.510 40.212 -0.395 1.00 31.08 68 GLU A C 1
ATOM 531 O O . GLU A 1 92 ? 40.581 40.126 -1.013 1.00 30.43 68 GLU A O 1
ATOM 537 N N . ALA A 1 93 ? 38.329 40.049 -0.967 1.00 28.37 69 ALA A N 1
ATOM 538 C CA . ALA A 1 93 ? 38.216 39.897 -2.394 1.00 27.98 69 ALA A CA 1
ATOM 539 C C . ALA A 1 93 ? 38.663 41.116 -3.170 1.00 28.33 69 ALA A C 1
ATOM 540 O O . ALA A 1 93 ? 39.278 40.992 -4.208 1.00 33.61 69 ALA A O 1
ATOM 542 N N . LEU A 1 94 ? 38.342 42.294 -2.658 1.00 30.37 70 LEU A N 1
ATOM 543 C CA . LEU A 1 94 ? 38.746 43.518 -3.302 1.00 30.19 70 LEU A CA 1
ATOM 544 C C . LEU A 1 94 ? 40.267 43.620 -3.258 1.00 31.59 70 LEU A C 1
ATOM 545 O O . LEU A 1 94 ? 40.929 43.892 -4.285 1.00 31.26 70 LEU A O 1
ATOM 550 N N . VAL A 1 95 ? 40.832 43.402 -2.068 1.00 27.76 71 VAL A N 1
ATOM 551 C CA . VAL A 1 95 ? 42.296 43.561 -1.929 1.00 28.58 71 VAL A CA 1
ATOM 552 C C . VAL A 1 95 ? 43.030 42.568 -2.832 1.00 31.45 71 VAL A C 1
ATOM 553 O O . VAL A 1 95 ? 44.065 42.911 -3.449 1.00 32.77 71 VAL A O 1
ATOM 557 N N . ALA A 1 96 ? 42.509 41.339 -2.912 1.00 33.03 72 ALA A N 1
ATOM 558 C CA . ALA A 1 96 ? 43.165 40.273 -3.723 1.00 34.30 72 ALA A CA 1
ATOM 559 C C . ALA A 1 96 ? 43.252 40.689 -5.183 1.00 37.93 72 ALA A C 1
ATOM 560 O O . ALA A 1 96 ? 44.205 40.327 -5.848 1.00 35.36 72 ALA A O 1
ATOM 562 N N . ASP A 1 97 ? 42.300 41.499 -5.670 1.00 32.53 73 ASP A N 1
ATOM 563 C CA . ASP A 1 97 ? 42.307 41.946 -7.055 1.00 35.78 73 ASP A CA 1
ATOM 564 C C . ASP A 1 97 ? 42.827 43.380 -7.199 1.00 35.80 73 ASP A C 1
ATOM 565 O O . ASP A 1 97 ? 42.744 43.947 -8.291 1.00 37.90 73 ASP A O 1
ATOM 570 N N . GLY A 1 98 ? 43.381 43.970 -6.137 1.00 34.31 74 GLY A N 1
ATOM 571 C CA . GLY A 1 98 ? 43.946 45.327 -6.220 1.00 35.72 74 GLY A CA 1
ATOM 572 C C . GLY A 1 98 ? 42.929 46.427 -6.315 1.00 35.74 74 GLY A C 1
ATOM 573 O O . GLY A 1 98 ? 43.210 47.524 -6.800 1.00 34.65 74 GLY A O 1
ATOM 574 N N . ILE A 1 99 ? 41.709 46.127 -5.919 1.00 32.46 75 ILE A N 1
ATOM 575 C CA . ILE A 1 99 ? 40.618 47.059 -6.063 1.00 31.94 75 ILE A CA 1
ATOM 576 C C . ILE A 1 99 ? 40.421 47.904 -4.795 1.00 29.59 75 ILE A C 1
ATOM 577 O O . ILE A 1 99 ? 40.254 47.382 -3.713 1.00 28.65 75 ILE A O 1
ATOM 582 N N . PRO A 1 100 ? 40.508 49.212 -4.924 1.00 31.94 76 PRO A N 1
ATOM 583 C CA . PRO A 1 100 ? 40.340 50.102 -3.755 1.00 28.47 76 PRO A CA 1
ATOM 584 C C . PRO A 1 100 ? 38.895 50.219 -3.278 1.00 26.84 76 PRO A C 1
ATOM 585 O O . PRO A 1 100 ? 37.966 50.182 -4.075 1.00 31.43 76 PRO A O 1
ATOM 589 N N . ALA A 1 101 ? 38.740 50.277 -1.970 1.00 26.84 77 ALA A N 1
ATOM 590 C CA . ALA A 1 101 ? 37.458 50.400 -1.324 1.00 27.53 77 ALA A CA 1
ATOM 591 C C . ALA A 1 101 ? 36.936 51.801 -1.366 1.00 31.20 77 ALA A C 1
ATOM 592 O O . ALA A 1 101 ? 35.712 52.029 -1.233 1.00 32.07 77 ALA A O 1
ATOM 594 N N . ALA A 1 102 ? 37.850 52.740 -1.509 1.00 27.96 78 ALA A N 1
ATOM 595 C CA . ALA A 1 102 ? 37.475 54.138 -1.529 1.00 28.50 78 ALA A CA 1
ATOM 596 C C . ALA A 1 102 ? 38.559 54.939 -2.207 1.00 27.80 78 ALA A C 1
ATOM 597 O O . ALA A 1 102 ? 39.713 54.493 -2.345 1.00 29.68 78 ALA A O 1
ATOM 599 N N A SER A 1 103 ? 38.182 56.127 -2.691 0.50 28.41 79 SER A N 1
ATOM 600 N N B SER A 1 103 ? 38.180 56.157 -2.562 0.50 28.24 79 SER A N 1
ATOM 601 C CA A SER A 1 103 ? 39.123 57.008 -3.392 0.50 29.95 79 SER A CA 1
ATOM 602 C CA B SER A 1 103 ? 39.069 57.041 -3.261 0.50 29.83 79 SER A CA 1
ATOM 603 C C A SER A 1 103 ? 38.984 58.462 -2.915 0.50 29.18 79 SER A C 1
ATOM 604 C C B SER A 1 103 ? 38.993 58.414 -2.634 0.50 29.02 79 SER A C 1
ATOM 605 O O A SER A 1 103 ? 37.864 58.985 -2.841 0.50 28.09 79 SER A O 1
ATOM 606 O O B SER A 1 103 ? 37.939 58.803 -2.085 0.50 28.42 79 SER A O 1
ATOM 611 N N . PHE A 1 104 ? 40.128 59.111 -2.664 1.00 30.69 80 PHE A N 1
ATOM 612 C CA . PHE A 1 104 ? 40.214 60.534 -2.175 1.00 31.41 80 PHE A CA 1
ATOM 613 C C . PHE A 1 104 ? 40.973 61.349 -3.158 1.00 33.40 80 PHE A C 1
ATOM 614 O O . PHE A 1 104 ? 41.854 60.854 -3.832 1.00 34.68 80 PHE A O 1
ATOM 622 N N . ALA A 1 105 ? 40.600 62.617 -3.268 1.00 33.24 81 ALA A N 1
ATOM 623 C CA . ALA A 1 105 ? 41.216 63.526 -4.241 1.00 34.53 81 ALA A CA 1
ATOM 624 C C . ALA A 1 105 ? 42.333 64.354 -3.621 1.00 34.92 81 ALA A C 1
ATOM 625 O O . ALA A 1 105 ? 42.248 64.762 -2.457 1.00 36.07 81 ALA A O 1
ATOM 627 N N . VAL A 1 106 ? 43.397 64.585 -4.373 1.00 38.64 82 VAL A N 1
ATOM 628 C CA . VAL A 1 106 ? 44.461 65.479 -3.890 1.00 42.83 82 VAL A CA 1
ATOM 629 C C . VAL A 1 106 ? 44.883 66.382 -5.046 1.00 43.48 82 VAL A C 1
ATOM 630 O O . VAL A 1 106 ? 44.742 66.011 -6.217 1.00 41.34 82 VAL A O 1
ATOM 634 N N . ASP A 1 107 ? 45.426 67.546 -4.699 1.00 43.90 83 ASP A N 1
ATOM 635 C CA . ASP A 1 107 ? 45.935 68.491 -5.694 1.00 53.89 83 ASP A CA 1
ATOM 636 C C . ASP A 1 107 ? 47.283 68.071 -6.304 1.00 52.23 83 ASP A C 1
ATOM 637 O O . ASP A 1 107 ? 47.487 68.316 -7.497 1.00 48.32 83 ASP A O 1
ATOM 642 N N . ASP A 1 108 ? 48.167 67.450 -5.502 1.00 47.30 84 ASP A N 1
ATOM 643 C CA . ASP A 1 108 ? 49.521 67.067 -5.927 1.00 51.99 84 ASP A CA 1
ATOM 644 C C . ASP A 1 108 ? 49.848 65.687 -5.382 1.00 45.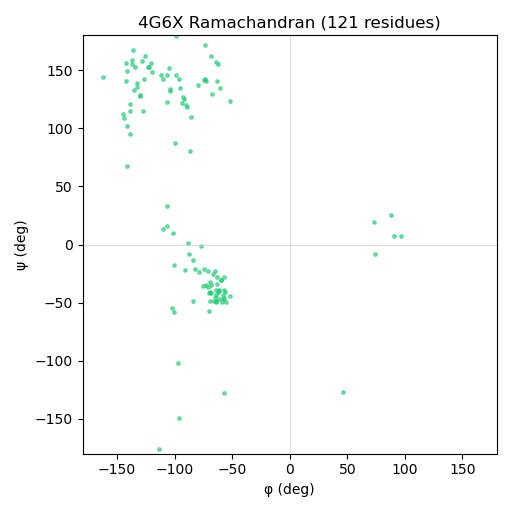71 84 ASP A C 1
ATOM 645 O O . ASP A 1 108 ? 50.313 65.552 -4.261 1.00 47.25 84 ASP A O 1
ATOM 650 N N . ILE A 1 109 ? 49.617 64.671 -6.200 1.00 46.92 85 ILE A N 1
ATOM 651 C CA . ILE A 1 109 ? 49.769 63.276 -5.783 1.00 43.54 85 ILE A CA 1
ATOM 652 C C . ILE A 1 109 ? 51.234 62.899 -5.548 1.00 46.08 85 ILE A C 1
ATOM 653 O O . ILE A 1 109 ? 51.554 62.106 -4.680 1.00 42.41 85 ILE A O 1
ATOM 658 N N . ALA A 1 110 ? 52.130 63.508 -6.307 1.00 45.39 86 ALA A N 1
ATOM 659 C CA . ALA A 1 110 ? 53.554 63.277 -6.098 1.00 45.17 86 ALA A CA 1
ATOM 660 C C . ALA A 1 110 ? 53.964 63.660 -4.689 1.00 47.26 86 ALA A C 1
ATOM 661 O O . ALA A 1 110 ? 54.657 62.902 -3.996 1.00 46.04 86 ALA A O 1
ATOM 663 N N . ALA A 1 111 ? 53.554 64.863 -4.297 1.00 47.76 87 ALA A N 1
ATOM 664 C CA . ALA A 1 111 ? 53.848 65.420 -2.993 1.00 49.28 87 ALA A CA 1
ATOM 665 C C . ALA A 1 111 ? 53.252 64.550 -1.918 1.00 46.73 87 ALA A C 1
ATOM 666 O O . ALA A 1 111 ? 53.886 64.233 -0.914 1.00 43.46 87 ALA A O 1
ATOM 668 N N . GLU A 1 112 ? 51.991 64.169 -2.109 1.00 46.85 88 GLU A N 1
ATOM 669 C CA . GLU A 1 112 ? 51.324 63.385 -1.089 1.00 43.96 88 GLU A CA 1
ATOM 670 C C . GLU A 1 112 ? 51.896 61.946 -0.962 1.00 42.82 88 GLU A C 1
ATOM 671 O O . GLU A 1 112 ? 52.099 61.445 0.156 1.00 40.06 88 GLU A O 1
ATOM 677 N N . TYR A 1 113 ? 52.190 61.312 -2.099 1.00 40.05 89 TYR A N 1
ATOM 678 C CA . TYR A 1 113 ? 52.929 60.043 -2.105 1.00 39.78 89 TYR A CA 1
ATOM 679 C C . TYR A 1 113 ? 54.207 60.142 -1.293 1.00 44.18 89 TYR A C 1
ATOM 680 O O . TYR A 1 113 ? 54.520 59.260 -0.481 1.00 44.42 89 TYR A O 1
ATOM 689 N N . GLU A 1 114 ? 54.932 61.245 -1.480 1.00 45.34 90 GLU A N 1
ATOM 690 C CA . GLU A 1 114 ? 56.219 61.416 -0.811 1.00 51.51 90 GLU A CA 1
ATOM 691 C C . GLU A 1 114 ? 55.988 61.632 0.680 1.00 47.27 90 GLU A C 1
ATOM 692 O O . GLU A 1 114 ? 56.678 61.055 1.501 1.00 50.10 90 GLU A O 1
ATOM 698 N N . ARG A 1 115 ? 54.985 62.429 1.022 1.00 45.38 91 ARG A N 1
ATOM 699 C CA . ARG A 1 115 ? 54.705 62.714 2.433 1.00 45.78 91 ARG A CA 1
ATOM 700 C C . ARG A 1 115 ? 54.287 61.443 3.169 1.00 41.92 91 ARG A C 1
ATOM 701 O O . ARG A 1 115 ? 54.758 61.139 4.264 1.00 45.31 91 ARG A O 1
ATOM 709 N N . LEU A 1 116 ? 53.350 60.740 2.564 1.00 40.81 92 LEU A N 1
ATOM 710 C CA . LEU A 1 116 ? 52.791 59.564 3.208 1.00 38.53 92 LEU A CA 1
ATOM 711 C C . LEU A 1 116 ? 53.852 58.473 3.287 1.00 41.26 92 LEU A C 1
ATOM 712 O O . LEU A 1 116 ? 53.950 57.779 4.300 1.00 44.19 92 LEU A O 1
ATOM 717 N N . SER A 1 117 ? 54.629 58.302 2.223 1.00 42.58 93 SER A N 1
ATOM 718 C CA . SER A 1 117 ? 55.716 57.309 2.235 1.00 47.76 93 SER A CA 1
ATOM 719 C C . SER A 1 117 ? 56.663 57.583 3.392 1.00 46.89 93 SER A C 1
ATOM 720 O O . SER A 1 117 ? 57.106 56.645 4.083 1.00 44.86 93 SER A O 1
ATOM 723 N N . ALA A 1 118 ? 56.947 58.870 3.611 1.00 50.05 94 ALA A N 1
ATOM 724 C CA . ALA A 1 118 ? 57.848 59.282 4.697 1.00 55.30 94 ALA A CA 1
ATOM 725 C C . ALA A 1 118 ? 57.307 58.913 6.076 1.00 55.0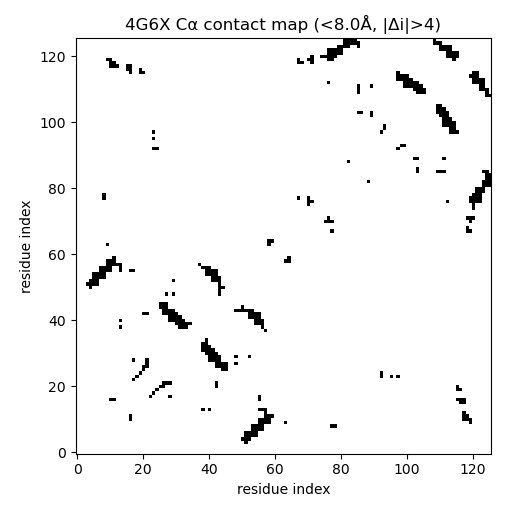1 94 ALA A C 1
ATOM 726 O O . ALA A 1 118 ? 58.086 58.688 6.988 1.00 50.29 94 ALA A O 1
ATOM 728 N N . LEU A 1 119 ? 55.971 58.840 6.208 1.00 45.36 95 LEU A N 1
ATOM 729 C CA . LEU A 1 119 ? 55.297 58.506 7.452 1.00 46.95 95 LEU A CA 1
ATOM 730 C C . LEU A 1 119 ? 55.096 56.987 7.618 1.00 44.53 95 LEU A C 1
ATOM 731 O O . LEU A 1 119 ? 54.509 56.559 8.604 1.00 44.26 95 LEU A O 1
ATOM 736 N N . GLY A 1 120 ? 55.582 56.225 6.640 1.00 41.94 96 GLY A N 1
ATOM 737 C CA . GLY A 1 120 ? 55.629 54.763 6.717 1.00 43.97 96 GLY A CA 1
ATOM 738 C C . GLY A 1 120 ? 54.337 54.165 6.200 1.00 43.57 96 GLY A C 1
ATOM 739 O O . GLY A 1 120 ? 53.950 53.040 6.612 1.00 45.04 96 GLY A O 1
ATOM 740 N N . VAL A 1 121 ? 53.641 54.890 5.323 1.00 38.43 97 VAL A N 1
ATOM 741 C CA . VAL A 1 121 ? 52.450 54.328 4.652 1.00 36.53 97 VAL A CA 1
ATOM 742 C C . VAL A 1 121 ? 52.924 53.431 3.512 1.00 36.26 97 VAL A C 1
ATOM 743 O O . VAL A 1 121 ? 53.847 53.784 2.745 1.00 36.74 97 VAL A O 1
ATOM 747 N N . ARG A 1 122 ? 52.296 52.284 3.367 1.00 34.34 98 ARG A N 1
ATOM 748 C CA . ARG A 1 122 ? 52.655 51.348 2.352 1.00 33.44 98 ARG A CA 1
ATOM 749 C C . ARG A 1 122 ? 51.845 51.578 1.084 1.00 36.42 98 ARG A C 1
ATOM 750 O O . ARG A 1 122 ? 50.642 51.566 1.130 1.00 32.78 98 ARG A O 1
ATOM 758 N N . PHE A 1 123 ? 52.508 51.759 -0.050 1.00 38.91 99 PHE A N 1
ATOM 759 C CA . PHE A 1 123 ? 51.798 51.854 -1.331 1.00 36.73 99 PHE A CA 1
ATOM 760 C C . PHE A 1 123 ? 51.935 50.563 -2.128 1.00 40.12 99 PHE A C 1
ATOM 761 O O . PHE A 1 123 ? 53.069 50.003 -2.269 1.00 37.30 99 PHE A O 1
ATOM 769 N N . THR A 1 124 ? 50.810 50.096 -2.668 1.00 35.77 100 THR A N 1
ATOM 770 C CA . THR A 1 124 ? 50.767 48.970 -3.611 1.00 37.93 100 THR A CA 1
ATOM 771 C C . THR A 1 124 ? 50.868 49.414 -5.072 1.00 38.56 100 THR A C 1
ATOM 772 O O . THR A 1 124 ? 51.240 48.636 -5.942 1.00 39.48 100 THR A O 1
ATOM 776 N N . GLN A 1 125 ? 50.528 50.674 -5.328 1.00 39.22 101 GLN A N 1
ATOM 777 C CA . GLN A 1 125 ? 50.726 51.302 -6.629 1.00 40.08 101 GLN A CA 1
ATOM 778 C C . GLN A 1 125 ? 51.218 52.713 -6.437 1.00 40.77 101 GLN A C 1
ATOM 779 O O . GLN A 1 125 ? 50.540 53.528 -5.826 1.00 38.29 101 GLN A O 1
ATOM 785 N N . GLU A 1 126 ? 52.405 52.978 -6.997 1.00 46.35 102 GLU A N 1
ATOM 786 C CA . GLU A 1 126 ? 52.993 54.320 -7.045 1.00 48.79 102 GLU A CA 1
ATOM 787 C C . GLU A 1 126 ? 52.187 55.213 -7.983 1.00 47.40 102 GLU A C 1
ATOM 788 O O . GLU A 1 126 ? 51.420 54.688 -8.808 1.00 43.82 102 GLU A O 1
ATOM 794 N N . PRO A 1 127 ? 52.357 56.558 -7.875 1.00 46.00 103 PRO A N 1
ATOM 795 C CA . PRO A 1 127 ? 51.624 57.478 -8.760 1.00 47.28 103 PRO A CA 1
ATOM 796 C C . PRO A 1 127 ? 51.799 57.115 -10.214 1.00 48.45 103 PRO A C 1
ATOM 797 O O . PRO A 1 127 ? 52.923 57.061 -10.703 1.00 51.04 103 PRO A O 1
ATOM 801 N N . THR A 1 128 ? 50.694 56.891 -10.899 1.00 48.90 104 THR A N 1
ATOM 802 C CA . THR A 1 128 ? 50.740 56.405 -12.264 1.00 53.10 104 THR A CA 1
ATOM 803 C C . THR A 1 128 ? 49.757 57.175 -13.106 1.00 53.35 104 THR A C 1
ATOM 804 O O . THR A 1 128 ? 48.576 57.344 -12.735 1.00 47.16 104 THR A O 1
ATOM 808 N N . ASP A 1 129 ? 50.236 57.619 -14.264 1.00 55.40 105 ASP A N 1
ATOM 809 C CA . ASP A 1 129 ? 49.431 58.423 -15.162 1.00 63.52 105 ASP A CA 1
ATOM 810 C C . ASP A 1 129 ? 48.392 57.501 -15.831 1.00 63.41 105 ASP A C 1
ATOM 811 O O . ASP A 1 129 ? 48.759 56.529 -16.485 1.00 63.90 105 ASP A O 1
ATOM 824 N N . GLY A 1 131 ? 45.825 58.783 -17.806 1.00 69.11 107 GLY A N 1
ATOM 825 C CA . GLY A 1 131 ? 45.130 59.557 -18.818 1.00 67.77 107 GLY A CA 1
ATOM 826 C C . GLY A 1 131 ? 44.533 60.796 -18.195 1.00 66.92 107 GLY A C 1
ATOM 827 O O . GLY A 1 131 ? 45.260 61.755 -17.936 1.00 65.51 107 GLY A O 1
ATOM 828 N N . PRO A 1 132 ? 43.213 60.781 -17.926 1.00 65.11 108 PRO A N 1
ATOM 829 C CA . PRO A 1 132 ? 42.554 61.935 -17.306 1.00 63.69 108 PRO A CA 1
ATOM 830 C C . PRO A 1 132 ? 42.931 62.132 -15.841 1.00 62.88 108 PRO A C 1
ATOM 831 O O . PRO A 1 132 ? 42.777 63.238 -15.320 1.00 57.08 108 PRO A O 1
ATOM 835 N N . VAL A 1 133 ? 43.390 61.066 -15.174 1.00 59.16 109 VAL A N 1
ATOM 836 C CA . VAL A 1 133 ? 43.812 61.159 -13.765 1.00 58.53 109 VAL A CA 1
ATOM 837 C C . VAL A 1 133 ? 45.119 60.450 -13.574 1.00 50.29 109 VAL A C 1
ATOM 838 O O . VAL A 1 133 ? 45.452 59.536 -14.328 1.00 56.19 109 VAL A O 1
ATOM 842 N N . VAL A 1 134 ? 45.850 60.917 -12.570 1.00 45.81 110 VAL A N 1
ATOM 843 C CA . VAL A 1 134 ? 47.026 60.235 -12.030 1.00 45.16 110 VAL A CA 1
ATOM 844 C C . VAL A 1 134 ? 46.574 59.620 -10.718 1.00 44.72 110 VAL A C 1
ATOM 845 O O . VAL A 1 134 ? 45.912 60.295 -9.940 1.00 41.39 110 VAL A O 1
ATOM 849 N N . THR A 1 135 ? 46.888 58.345 -10.509 1.00 41.33 111 THR A N 1
ATOM 850 C CA . THR A 1 135 ? 46.393 57.627 -9.315 1.00 41.36 111 THR A CA 1
ATOM 851 C C . THR A 1 135 ? 47.547 56.956 -8.571 1.00 40.77 111 THR A C 1
ATOM 852 O O . THR A 1 135 ? 48.619 56.700 -9.130 1.00 40.56 111 THR A O 1
ATOM 856 N N . ALA A 1 136 ? 47.308 56.685 -7.286 1.00 36.79 112 ALA A N 1
ATOM 857 C CA . ALA A 1 136 ? 48.181 55.854 -6.447 1.00 35.83 112 ALA A CA 1
ATOM 858 C C . ALA A 1 136 ? 47.292 55.030 -5.522 1.00 34.35 112 ALA A C 1
ATOM 859 O O . ALA A 1 136 ? 46.170 55.436 -5.220 1.00 33.49 112 ALA A O 1
ATOM 861 N N . ILE A 1 137 ? 47.802 53.900 -5.052 1.00 33.56 113 ILE A N 1
ATOM 862 C CA . ILE A 1 137 ? 47.004 53.032 -4.178 1.00 31.52 113 ILE A CA 1
ATOM 863 C C . ILE A 1 137 ? 47.816 52.676 -2.937 1.00 31.47 113 ILE A C 1
ATOM 864 O O . ILE A 1 137 ? 48.977 52.251 -3.043 1.00 32.74 113 ILE A O 1
ATOM 869 N N . LEU A 1 138 ? 47.196 52.912 -1.780 1.00 30.15 114 LEU A N 1
ATOM 870 C CA . LEU A 1 138 ? 47.823 52.644 -0.492 1.00 31.81 114 LEU A CA 1
ATOM 871 C C . LEU A 1 138 ? 47.037 51.637 0.361 1.00 30.85 114 LEU A C 1
ATOM 872 O O . LEU A 1 138 ? 45.845 51.422 0.136 1.00 29.05 114 LEU A O 1
ATOM 877 N N . ASP A 1 139 ? 47.772 50.988 1.282 1.00 29.60 115 ASP A N 1
ATOM 878 C CA . ASP A 1 139 ? 47.192 50.050 2.269 1.00 30.07 115 ASP A CA 1
ATOM 879 C C . ASP A 1 139 ? 46.813 50.864 3.531 1.00 28.30 115 ASP A C 1
ATOM 880 O O . ASP A 1 139 ? 47.688 51.522 4.171 1.00 27.89 115 ASP A O 1
ATOM 885 N N . ASP A 1 140 ? 45.530 50.854 3.900 1.00 29.31 116 ASP A N 1
ATOM 886 C CA . ASP A 1 140 ? 45.107 51.575 5.094 1.00 26.22 116 ASP A CA 1
ATOM 887 C C . ASP A 1 140 ? 45.408 50.925 6.433 1.00 24.05 116 ASP A C 1
ATOM 888 O O . ASP A 1 140 ? 45.063 51.487 7.491 1.00 26.68 116 ASP A O 1
ATOM 893 N N . THR A 1 141 ? 46.035 49.707 6.407 1.00 24.77 117 THR A N 1
ATOM 894 C CA . THR A 1 141 ? 46.324 48.867 7.572 1.00 24.19 117 THR A CA 1
ATOM 895 C C . THR A 1 141 ? 45.116 48.159 8.172 1.00 25.60 117 THR A C 1
ATOM 896 O O . THR A 1 141 ? 45.277 47.389 9.090 1.00 26.81 117 THR A O 1
ATOM 900 N N . CYS A 1 142 ? 43.930 48.511 7.679 1.00 25.56 118 CYS A N 1
ATOM 901 C CA . CYS A 1 142 ? 42.647 48.117 8.251 1.00 27.45 118 CYS A CA 1
ATOM 902 C C . CYS A 1 142 ? 41.870 47.113 7.372 1.00 28.04 118 CYS A C 1
ATOM 903 O O . CYS A 1 142 ? 40.671 46.917 7.605 1.00 25.96 118 CYS A O 1
ATOM 906 N N . GLY A 1 143 ? 42.523 46.523 6.372 1.00 26.05 119 GLY A N 1
ATOM 907 C CA . GLY A 1 143 ? 41.926 45.596 5.439 1.00 27.42 119 GLY A CA 1
ATOM 908 C C . GLY A 1 143 ? 41.464 46.166 4.098 1.00 24.97 119 GLY A C 1
ATOM 909 O O . GLY A 1 143 ? 40.839 45.458 3.311 1.00 26.92 119 GLY A O 1
ATOM 910 N N . ASN A 1 144 ? 41.778 47.438 3.817 1.00 25.49 120 ASN A N 1
ATOM 911 C CA . ASN A 1 144 ? 41.406 48.107 2.568 1.00 26.38 120 ASN 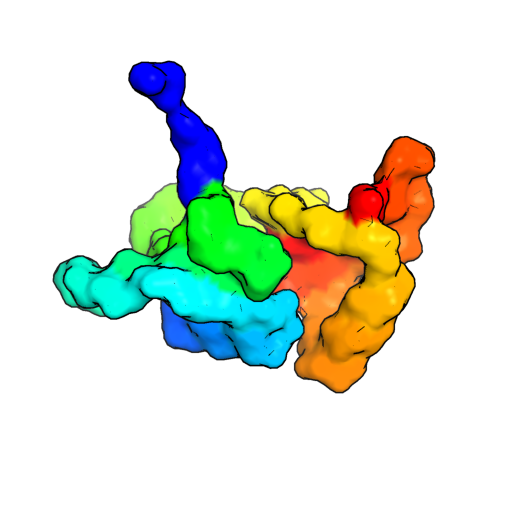A CA 1
ATOM 912 C C . ASN A 1 144 ? 42.600 48.666 1.788 1.00 27.87 120 ASN A C 1
ATOM 913 O O . ASN A 1 144 ? 43.661 49.044 2.381 1.00 30.04 120 ASN A O 1
ATOM 918 N N . LEU A 1 145 ? 42.414 48.753 0.477 1.00 25.09 121 LEU A N 1
ATOM 919 C CA . LEU A 1 145 ? 43.266 49.570 -0.366 1.00 26.96 121 LEU A CA 1
ATOM 920 C C . LEU A 1 145 ? 42.510 50.874 -0.577 1.00 31.45 121 LEU A C 1
ATOM 921 O O . LEU A 1 145 ? 41.276 50.869 -0.699 1.00 28.04 121 LEU A O 1
ATOM 926 N N . ILE A 1 146 ? 43.251 51.973 -0.669 1.00 28.11 122 ILE A N 1
ATOM 927 C CA . ILE A 1 146 ? 42.666 53.295 -0.735 1.00 28.53 122 ILE A CA 1
ATOM 928 C C . ILE A 1 146 ? 43.333 53.955 -1.906 1.00 30.67 122 ILE A C 1
ATOM 929 O O . ILE A 1 146 ? 44.569 53.903 -2.014 1.00 29.11 122 ILE A O 1
ATOM 934 N N . GLN A 1 147 ? 42.532 54.503 -2.796 1.00 28.77 123 GLN A N 1
ATOM 935 C CA . GLN A 1 147 ? 43.073 55.216 -3.947 1.00 32.20 123 GLN A CA 1
ATOM 936 C C . GLN A 1 147 ? 43.151 56.730 -3.703 1.00 32.53 123 GLN A C 1
ATOM 937 O O . GLN A 1 147 ? 42.187 57.351 -3.234 1.00 32.39 123 GLN A O 1
ATOM 943 N N . LEU A 1 148 ? 44.304 57.287 -4.081 1.00 32.05 124 LEU A N 1
ATOM 944 C CA . LEU A 1 148 ? 44.490 58.719 -4.286 1.00 32.99 124 LEU A CA 1
ATOM 945 C C . LEU A 1 148 ? 44.389 59.069 -5.760 1.00 34.60 124 LEU A C 1
ATOM 946 O O . LEU A 1 148 ? 44.944 58.404 -6.628 1.00 33.40 124 LEU A O 1
ATOM 959 N N . GLN A 1 150 ? 44.540 62.278 -8.621 1.00 43.55 126 GLN A N 1
ATOM 960 C CA . GLN A 1 150 ? 44.972 63.675 -8.767 1.00 47.41 126 GLN A CA 1
ATOM 961 C C . GLN A 1 150 ? 43.981 64.493 -9.536 1.00 57.68 126 GLN A C 1
ATOM 962 O O . GLN A 1 150 ? 43.731 64.278 -10.736 1.00 53.54 126 GLN A O 1
ATOM 968 N N . ILE A 1 151 ? 43.450 65.441 -8.754 1.00 71.87 127 ILE A N 1
ATOM 969 C CA . ILE A 1 151 ? 42.406 66.381 -9.099 1.00 70.92 127 ILE A CA 1
ATOM 970 C C . ILE A 1 151 ? 42.784 67.676 -8.366 1.00 64.94 127 ILE A C 1
ATOM 971 O O . ILE A 1 151 ? 42.829 68.764 -8.979 1.00 71.87 127 ILE A O 1
#

Foldseek 3Di:
DADQAEDEDEFADVVLLVCLCCVQVNWDWLDWADDPPHTFTWTDHPVCNRGHIYTHHHQPPPVRLVVLQVCVVVPHFPEEDEDADQVVSLVRNVVVVWAWPAHFDDPPDTKTWTDSVGSGIYMYHD